Protein AF-A0A955R2P9-F1 (afdb_monomer)

Mean predicted aligned error: 4.61 Å

pLDDT: mean 88.03, std 9.06, range [54.12, 94.56]

Foldseek 3Di:
DDDDDDDDDDPDPDPVVLVVVQCVQVVCVPVDPPPPDDDDDDPPPPDPVD

Secondary structure (DSSP, 8-state):
----------SS--HHHHHHHHHHHHTTTTTSTT---------SS--TT-

Sequence (50 aa):
MVKHIVMFKLTEKTEANLAQVVDALKGMEGRIESLKHIEVGVDFKGSDRS

Radius of gyration: 12.45 Å; Cα contacts (8 Å, |Δi|>4): 18; chains: 1; bounding box: 24×25×29 Å

Solvent-accessible surface area (backbone atoms only — not comparable to full-atom values): 3678 Å² total; per-residue (Å²): 140,87,86,88,86,84,85,78,75,64,93,68,82,44,73,68,53,51,52,53,51,53,50,56,59,59,64,45,65,87,73,38,92,86,57,86,75,87,86,88,83,77,84,83,80,76,48,98,89,93

Structure (mmCIF, N/CA/C/O backbone):
data_AF-A0A955R2P9-F1
#
_entry.id   AF-A0A955R2P9-F1
#
loop_
_atom_site.group_PDB
_atom_site.id
_atom_site.type_symbol
_atom_site.label_atom_id
_atom_site.label_alt_id
_atom_site.label_comp_id
_atom_site.label_asym_id
_atom_site.label_entity_id
_atom_site.label_seq_id
_atom_site.pdbx_PDB_ins_code
_atom_site.Cartn_x
_atom_site.Cartn_y
_atom_site.Cartn_z
_atom_site.occupancy
_atom_site.B_iso_or_equiv
_atom_site.auth_seq_id
_atom_site.auth_comp_id
_atom_site.auth_asym_id
_atom_site.auth_atom_id
_atom_site.pdbx_PDB_model_num
ATOM 1 N N . MET A 1 1 ? -16.229 -10.162 12.347 1.00 81.62 1 MET A N 1
ATOM 2 C CA . MET A 1 1 ? -14.920 -9.650 11.885 1.00 81.62 1 MET A CA 1
ATOM 3 C C . MET A 1 1 ? -14.659 -10.267 10.524 1.00 81.62 1 MET A C 1
ATOM 5 O O . MET A 1 1 ? -14.616 -11.485 10.446 1.00 81.62 1 MET A O 1
ATOM 9 N N . VAL A 1 2 ? -14.593 -9.459 9.466 1.00 92.25 2 VAL A N 1
ATOM 10 C CA . VAL A 1 2 ? -14.426 -9.942 8.086 1.00 92.25 2 VAL A CA 1
ATOM 11 C C . VAL A 1 2 ? -12.995 -9.652 7.651 1.00 92.25 2 VAL A C 1
ATOM 13 O O . VAL A 1 2 ? -12.519 -8.538 7.850 1.00 92.25 2 VAL A O 1
ATOM 16 N N . LYS A 1 3 ? -12.311 -10.650 7.086 1.00 93.38 3 LYS A N 1
ATOM 17 C CA . LYS A 1 3 ? -11.033 -10.460 6.395 1.00 93.38 3 LYS A CA 1
ATOM 18 C C . LYS A 1 3 ? -11.285 -10.641 4.906 1.00 93.38 3 LYS A C 1
ATOM 20 O O . LYS A 1 3 ? -11.739 -11.703 4.491 1.00 93.38 3 LYS A O 1
ATOM 25 N N . HIS A 1 4 ? -11.021 -9.601 4.130 1.00 94.06 4 HIS A N 1
ATOM 26 C CA . HIS A 1 4 ? -11.094 -9.642 2.678 1.00 94.06 4 HIS A CA 1
ATOM 27 C C . HIS A 1 4 ? -9.665 -9.640 2.140 1.00 94.06 4 HIS A C 1
ATOM 29 O O . HIS A 1 4 ? -8.906 -8.723 2.439 1.00 94.06 4 HIS A O 1
ATOM 35 N N . ILE A 1 5 ? -9.288 -10.695 1.421 1.00 94.56 5 ILE A N 1
ATOM 36 C CA . ILE A 1 5 ? -7.946 -10.867 0.861 1.00 94.56 5 ILE A CA 1
ATOM 37 C C . ILE A 1 5 ? -8.110 -11.016 -0.645 1.00 94.56 5 ILE A C 1
ATOM 39 O O . ILE A 1 5 ? -8.857 -11.881 -1.102 1.00 94.56 5 ILE A O 1
ATOM 43 N N . VAL A 1 6 ? -7.419 -10.166 -1.398 1.00 93.62 6 VAL A N 1
ATOM 44 C CA . VAL A 1 6 ? -7.438 -10.146 -2.862 1.00 93.62 6 VAL A CA 1
ATOM 45 C C . VAL A 1 6 ? -6.005 -10.027 -3.357 1.00 93.62 6 VAL A C 1
ATOM 47 O O . VAL A 1 6 ? -5.194 -9.328 -2.755 1.00 93.62 6 VAL A O 1
ATOM 50 N N . MET A 1 7 ? -5.703 -10.720 -4.449 1.00 90.81 7 MET A N 1
ATOM 51 C CA . MET A 1 7 ? -4.434 -10.627 -5.168 1.00 90.81 7 MET A CA 1
ATOM 52 C C . MET A 1 7 ? -4.734 -10.117 -6.575 1.00 90.81 7 MET A C 1
ATOM 54 O O . MET A 1 7 ? -5.710 -10.546 -7.195 1.00 90.81 7 MET A O 1
ATOM 58 N N . PHE A 1 8 ? -3.920 -9.185 -7.065 1.00 88.69 8 PHE A N 1
ATOM 59 C CA . PHE A 1 8 ? -4.116 -8.557 -8.367 1.00 88.69 8 PHE A CA 1
ATOM 60 C C . PHE A 1 8 ? -3.013 -8.975 -9.328 1.00 88.69 8 PHE A C 1
ATOM 62 O O . PHE A 1 8 ? -1.837 -8.708 -9.086 1.00 88.69 8 PHE A O 1
ATOM 69 N N . LYS A 1 9 ? -3.408 -9.532 -10.473 1.00 88.06 9 LYS A N 1
ATOM 70 C CA . LYS A 1 9 ? -2.520 -9.671 -11.624 1.00 88.06 9 LYS A CA 1
ATOM 71 C C . LYS A 1 9 ? -2.628 -8.411 -12.477 1.00 88.06 9 LYS A C 1
ATOM 73 O O . LYS A 1 9 ? -3.600 -8.239 -13.209 1.00 88.06 9 LYS A O 1
ATOM 78 N N . LEU A 1 10 ? -1.656 -7.509 -12.350 1.00 87.38 10 LEU A N 1
ATOM 79 C CA . LEU A 1 10 ? -1.610 -6.297 -13.171 1.00 87.38 10 LEU A CA 1
ATOM 80 C C . LEU A 1 10 ? -1.327 -6.661 -14.631 1.00 87.38 10 LEU A C 1
ATOM 82 O O . LEU A 1 10 ? -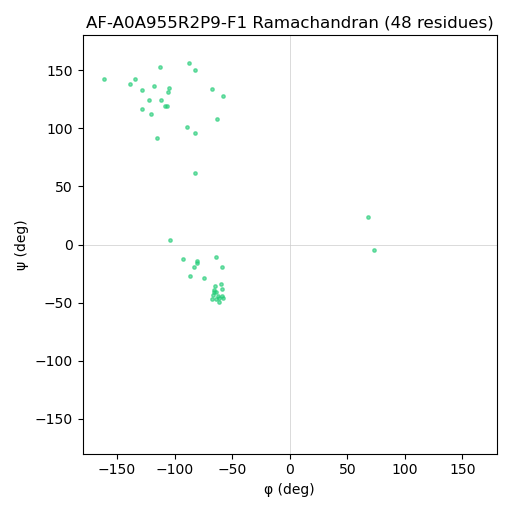0.411 -7.432 -14.911 1.00 87.38 10 LEU A O 1
ATOM 86 N N . THR A 1 11 ? -2.096 -6.077 -15.552 1.00 86.75 11 THR A N 1
ATOM 87 C CA . THR A 1 11 ? -1.879 -6.253 -17.000 1.00 86.75 11 THR A CA 1
ATOM 88 C C . THR A 1 11 ? -0.531 -5.659 -17.415 1.00 86.75 11 THR A C 1
ATOM 90 O O . THR A 1 11 ? 0.224 -6.285 -18.150 1.00 86.75 11 THR A O 1
ATOM 93 N N . GLU A 1 12 ? -0.193 -4.489 -16.866 1.00 87.81 12 GLU A N 1
ATOM 94 C CA . GLU A 1 12 ? 1.098 -3.824 -17.040 1.00 87.81 12 GLU A CA 1
ATOM 95 C C . GLU A 1 12 ? 1.828 -3.742 -15.695 1.00 87.81 12 GLU A C 1
ATOM 97 O O . GLU A 1 12 ? 1.642 -2.801 -14.917 1.00 87.81 12 GLU A O 1
ATOM 102 N N . LYS A 1 13 ? 2.660 -4.747 -15.401 1.00 83.19 13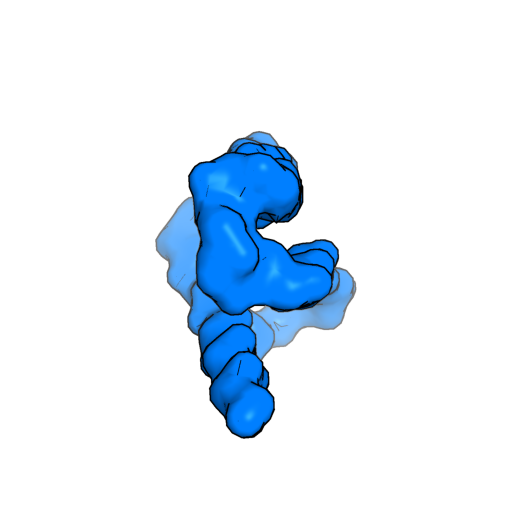 LYS A N 1
ATOM 103 C CA . LYS A 1 13 ? 3.450 -4.835 -14.162 1.00 83.19 13 LYS A CA 1
ATOM 104 C C . LYS A 1 13 ? 4.740 -4.003 -14.259 1.00 83.19 13 LYS A C 1
ATOM 106 O O . LYS A 1 13 ? 5.840 -4.543 -14.200 1.00 83.19 13 LYS A O 1
ATOM 111 N N . THR A 1 14 ? 4.611 -2.692 -14.443 1.00 88.12 14 THR A N 1
ATOM 112 C CA . THR A 1 14 ? 5.743 -1.753 -14.355 1.00 88.12 14 THR A CA 1
ATOM 113 C C . THR A 1 14 ? 5.946 -1.292 -12.909 1.00 88.12 14 THR A C 1
ATOM 115 O O . THR A 1 14 ? 5.007 -1.305 -12.110 1.00 88.12 14 THR A O 1
ATOM 118 N N . GLU A 1 15 ? 7.160 -0.863 -12.554 1.00 88.12 15 GLU A N 1
ATOM 119 C CA . GLU A 1 15 ? 7.451 -0.333 -11.210 1.00 88.12 15 GLU A CA 1
ATOM 120 C C . GLU A 1 15 ? 6.584 0.887 -10.869 1.00 88.12 15 GLU A C 1
ATOM 122 O O . GLU A 1 15 ? 6.083 1.000 -9.752 1.00 88.12 15 GLU A O 1
ATOM 127 N N . ALA A 1 16 ? 6.337 1.756 -11.854 1.00 91.75 16 ALA A N 1
ATOM 128 C CA . ALA A 1 16 ? 5.481 2.927 -11.699 1.00 91.75 16 ALA A CA 1
ATOM 129 C C . ALA A 1 16 ? 4.024 2.542 -11.395 1.00 91.75 16 ALA A C 1
ATOM 131 O O . ALA A 1 16 ? 3.433 3.066 -10.451 1.00 91.75 16 ALA A O 1
ATOM 132 N N . ASN A 1 17 ? 3.462 1.583 -12.142 1.00 91.06 17 ASN A N 1
ATOM 133 C CA . ASN A 1 17 ? 2.091 1.121 -11.921 1.00 91.06 17 ASN A CA 1
ATOM 134 C C . ASN A 1 17 ? 1.950 0.422 -10.562 1.00 91.06 17 ASN A C 1
ATOM 136 O O . ASN A 1 17 ? 0.955 0.618 -9.866 1.00 91.06 17 ASN A O 1
ATOM 140 N N . LEU A 1 18 ? 2.952 -0.365 -10.159 1.00 90.69 18 LEU A N 1
ATOM 141 C CA . LEU A 1 18 ? 2.984 -0.991 -8.837 1.00 90.69 18 LEU A CA 1
ATOM 142 C C . LEU A 1 18 ? 2.993 0.057 -7.720 1.00 90.69 18 LEU A C 1
ATOM 144 O O . LEU A 1 18 ? 2.169 -0.033 -6.811 1.00 90.69 18 LEU A O 1
ATOM 148 N N . ALA A 1 19 ? 3.876 1.056 -7.802 1.00 92.19 19 ALA A N 1
ATOM 149 C CA . ALA A 1 19 ? 3.94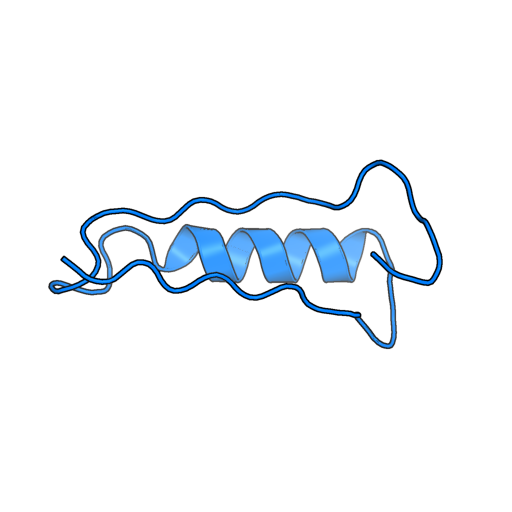3 2.138 -6.822 1.00 92.19 19 ALA A CA 1
ATOM 150 C C . ALA A 1 19 ? 2.607 2.889 -6.726 1.00 92.19 19 ALA A C 1
ATOM 152 O O . ALA 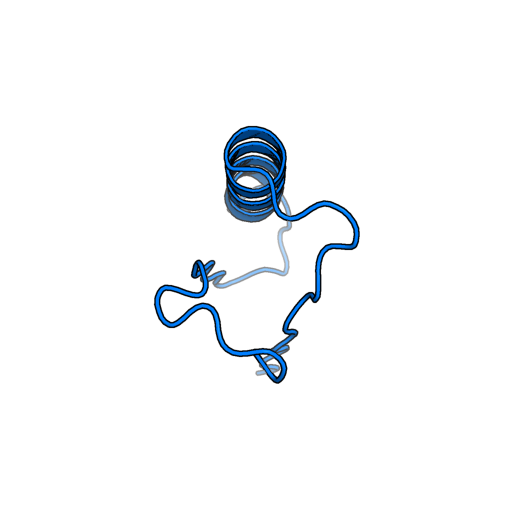A 1 19 ? 2.067 3.048 -5.634 1.00 92.19 19 ALA A O 1
ATOM 153 N N . GLN A 1 20 ? 2.011 3.236 -7.871 1.00 94.00 20 GLN A N 1
ATOM 154 C CA . GLN A 1 20 ? 0.718 3.917 -7.922 1.00 94.00 20 GLN A CA 1
ATOM 155 C C . GLN A 1 20 ? -0.400 3.107 -7.249 1.00 94.00 20 GLN A C 1
ATOM 157 O O . GLN A 1 20 ? -1.200 3.664 -6.495 1.00 94.00 20 GLN A O 1
ATOM 162 N N . VAL A 1 21 ? -0.473 1.797 -7.505 1.00 93.56 21 VAL A N 1
ATOM 163 C CA . VAL A 1 21 ? -1.486 0.926 -6.889 1.00 93.56 21 VAL A CA 1
ATOM 164 C C . VAL A 1 21 ? -1.256 0.808 -5.383 1.00 93.56 21 VAL A C 1
ATOM 166 O O . VAL A 1 2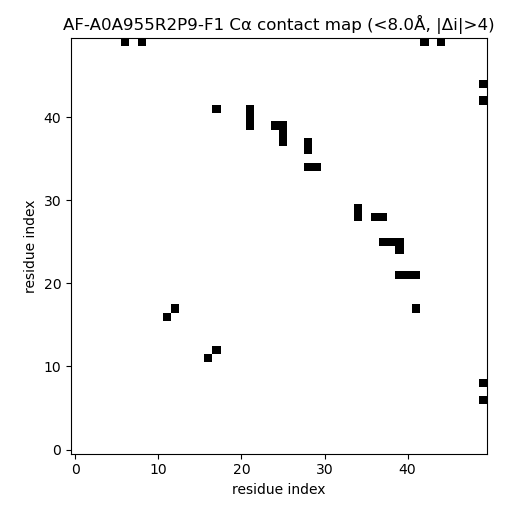1 ? -2.209 0.911 -4.612 1.00 93.56 21 VAL A O 1
ATOM 169 N N . VAL A 1 22 ? -0.008 0.632 -4.946 1.00 93.25 22 VAL A N 1
ATOM 170 C CA . VAL A 1 22 ? 0.333 0.546 -3.519 1.00 93.25 22 VAL A CA 1
ATOM 171 C C . VAL A 1 22 ? -0.044 1.834 -2.788 1.00 93.25 22 VAL A C 1
ATOM 173 O O . VAL A 1 22 ? -0.676 1.764 -1.732 1.00 93.25 22 VAL A O 1
ATOM 176 N N . ASP A 1 23 ? 0.284 2.992 -3.357 1.00 94.56 23 ASP A N 1
ATOM 177 C CA . ASP A 1 23 ? -0.020 4.298 -2.771 1.00 94.56 23 ASP A CA 1
ATOM 178 C C . ASP A 1 23 ? -1.528 4.556 -2.711 1.00 94.56 23 ASP A C 1
ATOM 180 O O . ASP A 1 23 ? -2.038 5.034 -1.695 1.00 94.56 23 ASP A O 1
ATOM 184 N N . ALA A 1 24 ? -2.267 4.177 -3.757 1.00 93.19 24 ALA A N 1
ATOM 185 C CA . ALA A 1 24 ? -3.722 4.278 -3.773 1.00 93.19 24 ALA A CA 1
ATOM 186 C C . ALA A 1 24 ? -4.371 3.400 -2.690 1.00 93.19 24 ALA A C 1
ATOM 188 O O . ALA A 1 24 ? -5.263 3.866 -1.978 1.00 93.19 24 ALA A O 1
ATOM 189 N N . LEU A 1 25 ? -3.910 2.152 -2.535 1.00 93.62 25 LEU A N 1
ATOM 190 C CA . LEU A 1 25 ? -4.438 1.225 -1.533 1.00 93.62 25 LEU A CA 1
ATOM 191 C C . LEU A 1 25 ? -4.112 1.682 -0.107 1.00 93.62 25 LEU A C 1
ATOM 193 O O . LEU A 1 25 ? -5.006 1.732 0.737 1.00 93.62 25 LEU A O 1
ATOM 197 N N . LYS A 1 26 ? -2.863 2.078 0.158 1.00 93.00 26 LYS A N 1
ATOM 198 C CA . LYS A 1 26 ? -2.452 2.610 1.468 1.00 93.00 26 LYS A CA 1
ATOM 199 C C . LYS A 1 26 ? -3.148 3.925 1.799 1.00 93.00 26 LYS A C 1
ATOM 201 O O . LYS A 1 26 ? -3.540 4.140 2.938 1.00 93.00 26 LYS A O 1
ATOM 206 N N . GLY A 1 27 ? -3.390 4.775 0.803 1.00 92.94 27 GLY A N 1
ATOM 207 C CA . GLY A 1 27 ? -4.116 6.031 0.971 1.00 92.94 27 GLY A CA 1
ATOM 208 C C . GLY A 1 27 ? -5.579 5.870 1.400 1.00 92.94 27 GLY A C 1
ATOM 209 O O . GLY A 1 27 ? -6.212 6.869 1.736 1.00 92.94 27 GLY A O 1
ATOM 210 N N . MET A 1 28 ? -6.142 4.657 1.384 1.00 91.31 28 MET A N 1
ATOM 211 C CA . MET A 1 28 ? -7.473 4.389 1.942 1.00 91.31 28 MET A CA 1
ATOM 212 C C . MET A 1 28 ? -7.464 4.211 3.464 1.00 91.31 28 MET A C 1
ATOM 214 O O . MET A 1 28 ? -8.525 4.302 4.089 1.00 91.31 28 MET A O 1
ATOM 218 N N . GLU A 1 29 ? -6.296 3.985 4.069 1.00 90.69 29 GLU A N 1
ATOM 219 C CA . GLU A 1 29 ? -6.163 3.889 5.518 1.00 90.69 29 GLU A CA 1
ATOM 220 C C . GLU A 1 29 ? -6.669 5.179 6.184 1.00 90.69 29 GLU A C 1
ATOM 222 O O . GLU A 1 29 ? -6.318 6.292 5.793 1.00 90.69 29 GLU A O 1
ATOM 227 N N . GLY A 1 30 ? -7.578 5.034 7.150 1.00 89.50 30 GLY A N 1
ATOM 228 C CA . GLY A 1 30 ? -8.191 6.164 7.852 1.00 89.50 30 GLY A CA 1
ATOM 229 C C . GLY A 1 30 ? -9.222 6.972 7.051 1.00 89.50 30 GLY A C 1
ATOM 230 O O . GLY A 1 30 ? -9.861 7.850 7.625 1.00 89.50 30 GLY A O 1
ATOM 231 N N . ARG A 1 31 ? -9.444 6.681 5.759 1.00 93.31 31 ARG A N 1
ATOM 232 C CA . ARG A 1 31 ? -10.497 7.330 4.944 1.00 93.31 31 ARG A CA 1
ATOM 233 C C . ARG A 1 31 ? -11.823 6.570 4.930 1.00 93.31 31 ARG A C 1
ATOM 235 O O . ARG A 1 31 ? -12.828 7.109 4.478 1.00 93.31 31 ARG A O 1
ATOM 242 N N . ILE A 1 32 ? -11.830 5.326 5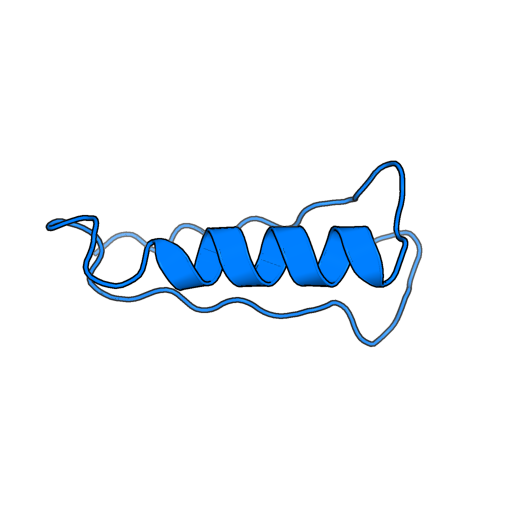.408 1.00 92.56 32 ILE A N 1
ATOM 243 C CA . ILE A 1 32 ? -13.009 4.458 5.456 1.00 92.56 32 ILE A CA 1
ATOM 244 C C . ILE A 1 32 ? -13.260 4.073 6.915 1.00 92.56 32 ILE A C 1
ATOM 246 O O . ILE A 1 32 ? -12.491 3.318 7.499 1.00 92.56 32 ILE A O 1
ATOM 250 N N . GLU A 1 33 ? -14.356 4.559 7.498 1.00 92.75 33 GLU A N 1
ATOM 251 C CA . GLU A 1 33 ? -14.679 4.380 8.925 1.00 92.75 33 GLU A CA 1
ATOM 252 C C . GLU A 1 33 ? -14.808 2.902 9.346 1.00 92.75 33 GLU A C 1
ATOM 254 O O . GLU A 1 33 ? -14.425 2.512 10.448 1.00 92.75 33 GLU A O 1
ATOM 259 N N . SER A 1 34 ? -15.309 2.047 8.452 1.00 92.62 34 SER A N 1
ATOM 260 C CA . SER A 1 34 ? -15.466 0.610 8.704 1.00 92.62 34 SER A CA 1
ATOM 261 C C . SER A 1 34 ? -14.173 -0.198 8.526 1.00 92.62 34 SER A C 1
ATOM 263 O O . SER A 1 34 ? -14.102 -1.354 8.963 1.00 92.62 34 SER A O 1
ATOM 265 N N . LEU A 1 35 ? -13.144 0.387 7.902 1.00 92.25 35 LEU A N 1
ATOM 266 C CA . LEU A 1 35 ? -11.866 -0.261 7.630 1.00 92.25 35 LEU A CA 1
ATOM 267 C C . LEU A 1 35 ? -10.979 -0.186 8.877 1.00 92.25 35 LEU A C 1
ATOM 269 O O . LEU A 1 35 ? -10.287 0.796 9.119 1.00 92.25 35 LEU A O 1
ATOM 273 N N . LYS A 1 36 ? -10.987 -1.256 9.675 1.00 92.44 36 LYS A N 1
ATOM 274 C C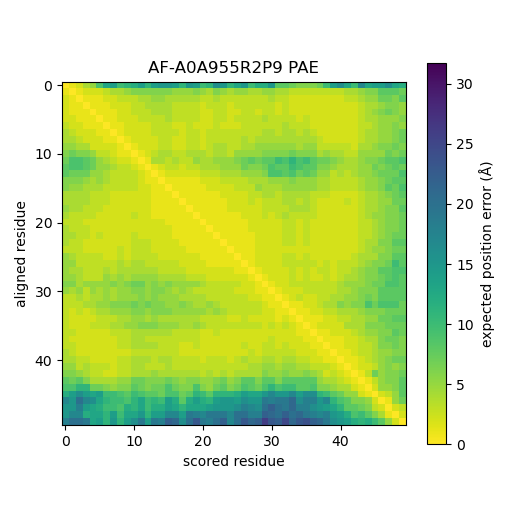A . LYS A 1 36 ? -10.190 -1.323 10.914 1.00 92.44 36 LYS A CA 1
ATOM 275 C C . LYS A 1 36 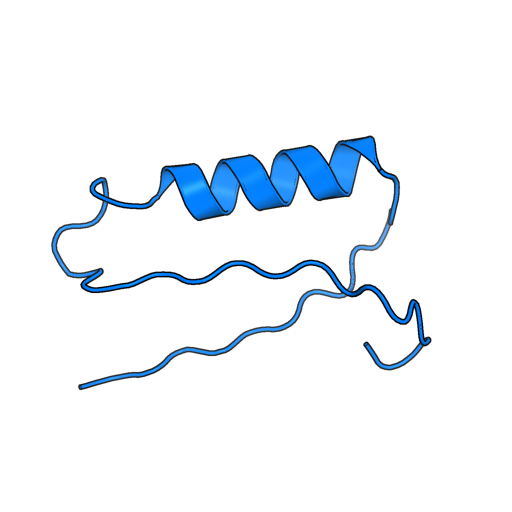? -8.696 -1.524 10.677 1.00 92.44 36 LYS A C 1
ATOM 277 O O . LYS A 1 36 ? -7.896 -1.184 11.539 1.00 92.44 36 LYS A O 1
ATOM 282 N N . HIS A 1 37 ? -8.340 -2.170 9.572 1.00 92.81 37 HIS A N 1
ATOM 283 C CA . HIS A 1 37 ? -6.966 -2.512 9.238 1.00 92.81 37 HIS A CA 1
ATOM 284 C C . HIS A 1 37 ? -6.855 -2.807 7.743 1.00 92.81 37 HIS A C 1
ATOM 286 O O . HIS A 1 37 ? -7.754 -3.432 7.172 1.00 92.81 37 HIS A O 1
ATOM 292 N N . ILE A 1 38 ? -5.748 -2.388 7.136 1.00 94.00 38 ILE A N 1
ATOM 293 C CA . ILE A 1 38 ? -5.383 -2.700 5.758 1.00 94.00 38 ILE A CA 1
ATOM 294 C C . ILE A 1 38 ? -3.891 -3.015 5.693 1.00 94.00 38 ILE A C 1
ATOM 296 O O . ILE A 1 38 ? -3.075 -2.344 6.317 1.00 94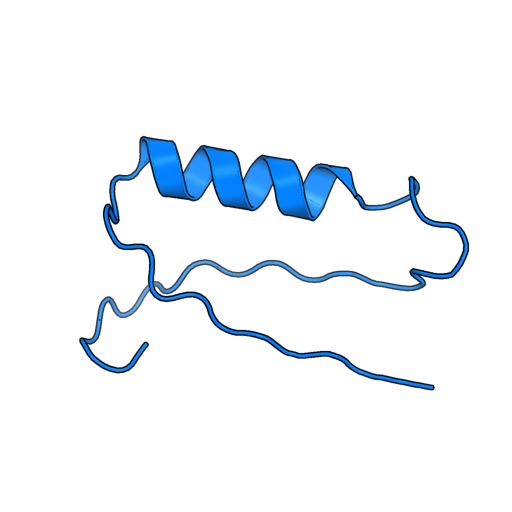.00 38 ILE A O 1
ATOM 300 N N . GLU A 1 39 ? -3.546 -4.047 4.932 1.00 93.69 39 GLU A N 1
ATOM 301 C CA . GLU A 1 39 ? -2.169 -4.450 4.666 1.00 93.69 39 GLU A CA 1
ATOM 302 C C . GLU A 1 39 ? -2.003 -4.584 3.153 1.00 93.69 39 GLU A C 1
ATOM 304 O O . GLU A 1 39 ? -2.852 -5.167 2.476 1.00 93.69 39 GLU A O 1
ATOM 309 N N . VAL A 1 40 ? -0.928 -4.009 2.616 1.00 93.88 40 VAL A N 1
ATOM 310 C CA . VAL A 1 40 ? -0.644 -4.002 1.178 1.00 93.88 40 VAL A CA 1
ATOM 311 C C . VAL A 1 40 ? 0.771 -4.517 0.964 1.00 93.88 40 VAL A C 1
ATOM 313 O O . VAL A 1 40 ? 1.734 -3.891 1.411 1.00 93.88 40 VAL A O 1
ATOM 316 N N . GLY A 1 41 ? 0.886 -5.648 0.269 1.00 90.88 41 GLY A N 1
ATOM 317 C CA . GLY A 1 41 ? 2.153 -6.273 -0.102 1.00 90.88 41 GLY A CA 1
ATOM 318 C C . GLY A 1 41 ? 2.393 -6.228 -1.608 1.00 90.88 41 GLY A C 1
ATOM 319 O O . GLY A 1 41 ? 1.449 -6.218 -2.397 1.00 90.88 41 GLY A O 1
ATOM 320 N N . VAL A 1 42 ? 3.666 -6.224 -2.002 1.00 89.44 42 VAL A N 1
ATOM 321 C CA . VAL A 1 42 ? 4.087 -6.382 -3.399 1.00 89.44 42 VAL A CA 1
ATOM 322 C C . VAL A 1 42 ? 4.646 -7.788 -3.573 1.00 89.44 42 VAL A C 1
ATOM 324 O O . VAL A 1 42 ? 5.422 -8.260 -2.741 1.00 89.44 42 VAL A O 1
ATOM 327 N N . ASP A 1 43 ? 4.250 -8.460 -4.652 1.00 87.50 43 ASP A N 1
ATOM 328 C CA . ASP A 1 43 ? 4.818 -9.755 -5.017 1.00 87.50 43 ASP A CA 1
ATOM 329 C C . ASP A 1 43 ? 6.315 -9.611 -5.335 1.00 87.50 43 ASP A C 1
ATOM 331 O O . ASP A 1 43 ? 6.699 -9.073 -6.374 1.00 87.50 43 ASP A O 1
ATOM 335 N N . PHE A 1 44 ? 7.150 -10.122 -4.430 1.00 81.56 44 PHE A N 1
ATOM 336 C CA . PHE A 1 44 ? 8.606 -10.138 -4.562 1.00 81.56 44 PHE A CA 1
ATOM 337 C C . PHE A 1 44 ? 9.118 -11.311 -5.409 1.00 81.56 44 PHE A C 1
ATOM 339 O O . PHE A 1 44 ? 10.265 -11.294 -5.852 1.00 81.56 44 PHE A O 1
ATOM 346 N N . LYS A 1 45 ? 8.309 -12.365 -5.585 1.00 80.81 45 LYS A N 1
ATOM 347 C CA . LYS A 1 45 ? 8.740 -13.615 -6.222 1.00 80.81 45 LYS A CA 1
ATOM 348 C C . LYS A 1 45 ? 8.582 -13.553 -7.738 1.00 80.81 45 LYS A C 1
ATOM 350 O O . LYS A 1 45 ? 9.315 -14.239 -8.445 1.00 80.81 45 LYS A O 1
ATOM 355 N N . GLY A 1 46 ? 7.642 -12.748 -8.234 1.00 69.31 46 GLY A N 1
ATOM 356 C CA . GLY A 1 46 ? 7.469 -12.498 -9.662 1.00 69.31 46 GLY A CA 1
ATOM 357 C C . GLY A 1 46 ? 6.980 -13.711 -10.450 1.00 69.31 46 GLY A C 1
ATOM 358 O O . GLY A 1 46 ? 7.249 -13.793 -11.643 1.00 69.31 46 GLY A O 1
ATOM 359 N N . SER A 1 47 ? 6.312 -14.672 -9.804 1.00 70.44 47 SER A N 1
ATOM 360 C CA . SER A 1 47 ? 5.892 -15.907 -10.475 1.00 70.44 47 SER A CA 1
ATOM 361 C C . SER A 1 47 ? 4.590 -15.716 -11.258 1.00 70.44 47 SER A C 1
ATOM 363 O O . SER A 1 47 ? 3.730 -14.947 -10.848 1.00 70.44 47 SER A O 1
ATOM 365 N N . ASP A 1 48 ? 4.394 -16.454 -12.354 1.00 61.72 48 ASP A N 1
ATOM 366 C CA . ASP A 1 48 ? 3.224 -16.301 -13.244 1.00 61.72 48 ASP A CA 1
ATOM 367 C C . ASP A 1 48 ? 1.850 -16.508 -12.577 1.00 61.72 48 ASP A C 1
ATOM 369 O O . ASP A 1 48 ? 0.817 -16.101 -13.132 1.00 61.72 48 ASP A O 1
ATOM 373 N N . ARG A 1 49 ? 1.836 -17.177 -11.414 1.00 61.50 49 ARG A N 1
ATOM 374 C CA . ARG A 1 49 ? 0.641 -17.497 -10.614 1.00 61.50 49 ARG A CA 1
ATOM 375 C C . ARG A 1 49 ? 0.482 -16.610 -9.371 1.00 61.50 49 ARG A C 1
ATOM 377 O O . ARG A 1 49 ? -0.410 -16.893 -8.574 1.00 61.50 49 ARG A O 1
ATOM 384 N N . SER A 1 50 ? 1.355 -15.619 -9.193 1.00 54.12 50 SER A N 1
ATOM 385 C CA . SER A 1 50 ? 1.308 -14.629 -8.111 1.00 54.12 50 SER A CA 1
ATOM 386 C C . SER A 1 50 ? 0.378 -13.468 -8.446 1.00 54.12 50 SER A C 1
ATOM 388 O O . SER A 1 50 ? 0.353 -13.049 -9.627 1.00 54.12 50 SER A O 1
#